Protein AF-A0A6V7IMN9-F1 (afdb_monomer)

Secondary structure (DSSP, 8-state):
-EE-TTS-EE-SSSEEEEEEEEE----TTSHHHHHHHTT-TT---EEEEEEEEEPPPP---------

Structure (mmCIF, N/CA/C/O backbone):
data_AF-A0A6V7IMN9-F1
#
_entry.id   AF-A0A6V7IMN9-F1
#
loop_
_atom_site.group_PDB
_atom_site.id
_atom_site.type_symbol
_atom_site.label_atom_id
_atom_site.label_alt_id
_atom_site.label_comp_id
_atom_site.label_asym_id
_atom_site.label_entity_id
_atom_site.label_seq_id
_atom_site.pdbx_PDB_ins_code
_atom_site.Cartn_x
_atom_site.Cartn_y
_atom_site.Cartn_z
_atom_site.occupancy
_atom_site.B_iso_or_equiv
_atom_site.auth_seq_id
_atom_site.auth_comp_id
_atom_site.auth_asym_id
_atom_site.auth_atom_id
_atom_site.pdbx_PDB_model_num
ATOM 1 N N . VAL A 1 1 ? 6.877 -3.684 0.535 1.00 96.44 1 VAL A N 1
ATOM 2 C CA . VAL A 1 1 ? 8.039 -4.106 1.369 1.00 96.44 1 VAL A CA 1
ATOM 3 C C . VAL A 1 1 ? 7.725 -5.398 2.120 1.00 96.44 1 VAL A C 1
ATOM 5 O O . VAL A 1 1 ? 6.576 -5.825 2.097 1.00 96.44 1 VAL A O 1
ATOM 8 N N . GLY A 1 2 ? 8.720 -6.049 2.723 1.00 97.06 2 GLY A N 1
ATOM 9 C CA . GLY A 1 2 ? 8.550 -7.147 3.682 1.00 97.06 2 GLY A CA 1
ATOM 10 C C . GLY A 1 2 ? 8.687 -6.656 5.128 1.00 97.06 2 GLY A C 1
ATOM 11 O O . GLY A 1 2 ? 9.204 -5.561 5.351 1.00 97.06 2 GLY A O 1
ATOM 12 N N . PHE A 1 3 ? 8.222 -7.458 6.090 1.00 96.69 3 PHE A N 1
ATOM 13 C CA . PHE A 1 3 ? 8.250 -7.153 7.527 1.00 96.69 3 PHE A CA 1
ATOM 14 C C . PHE A 1 3 ? 8.872 -8.325 8.298 1.00 96.69 3 PHE A C 1
ATOM 16 O O . PHE A 1 3 ? 8.373 -9.447 8.231 1.00 96.69 3 PHE A O 1
ATOM 23 N N . GLY A 1 4 ? 9.998 -8.083 8.969 1.00 96.25 4 GLY A N 1
ATOM 24 C CA . GLY A 1 4 ? 10.738 -9.084 9.740 1.00 96.25 4 GLY A CA 1
ATOM 25 C C . GLY A 1 4 ? 10.239 -9.239 11.180 1.00 96.25 4 GLY A C 1
ATOM 26 O O . GLY A 1 4 ? 9.450 -8.434 11.672 1.00 96.25 4 GLY A O 1
ATOM 27 N N . LYS A 1 5 ? 10.757 -10.253 11.888 1.00 94.94 5 LYS A N 1
ATOM 28 C CA . LYS A 1 5 ? 10.374 -10.585 13.278 1.00 94.94 5 LYS A CA 1
ATOM 29 C C . LYS A 1 5 ? 10.513 -9.403 14.250 1.00 94.94 5 LYS A C 1
ATOM 31 O O . LYS A 1 5 ? 9.672 -9.237 15.124 1.00 94.94 5 LYS A O 1
ATOM 36 N N . ASN A 1 6 ? 11.531 -8.564 14.055 1.00 95.81 6 ASN A N 1
ATOM 37 C CA . ASN A 1 6 ? 11.838 -7.414 14.914 1.00 95.81 6 ASN A CA 1
ATOM 38 C C . ASN A 1 6 ? 11.276 -6.092 14.364 1.00 95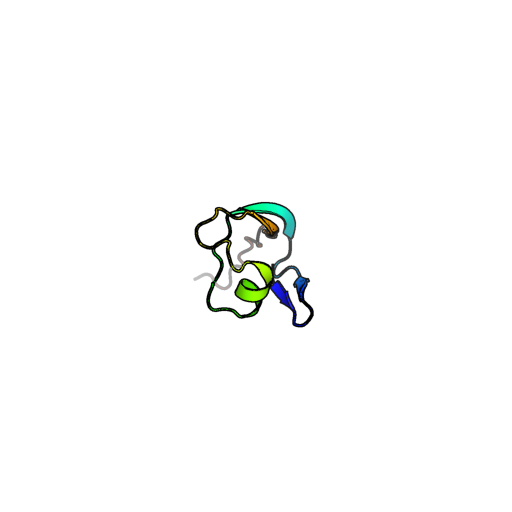.81 6 ASN A C 1
ATOM 40 O O . ASN A 1 6 ? 11.853 -5.032 14.582 1.00 95.81 6 ASN A O 1
ATOM 44 N N . ALA A 1 7 ? 10.189 -6.154 13.591 1.00 92.12 7 ALA A N 1
ATOM 45 C CA . ALA A 1 7 ? 9.588 -5.007 12.911 1.00 92.12 7 ALA A CA 1
ATOM 46 C C . ALA A 1 7 ? 10.503 -4.276 11.907 1.00 92.12 7 ALA A C 1
ATOM 48 O O . ALA A 1 7 ? 10.253 -3.131 11.534 1.00 92.12 7 ALA A O 1
ATOM 49 N N . THR A 1 8 ? 11.544 -4.953 11.422 1.00 97.19 8 THR A N 1
ATOM 50 C CA . THR A 1 8 ? 12.439 -4.443 10.379 1.00 97.19 8 THR A CA 1
ATOM 51 C C . THR A 1 8 ? 11.764 -4.506 9.011 1.00 97.19 8 THR A C 1
ATOM 53 O O . THR A 1 8 ? 11.208 -5.541 8.635 1.00 97.19 8 THR A O 1
ATOM 56 N N . LEU A 1 9 ? 11.848 -3.420 8.243 1.00 97.38 9 LEU A N 1
ATOM 57 C CA . LEU A 1 9 ? 11.399 -3.384 6.853 1.00 97.38 9 LEU A CA 1
ATOM 58 C C . LEU A 1 9 ? 12.546 -3.733 5.908 1.00 97.38 9 LEU A C 1
ATOM 60 O O . LEU A 1 9 ? 13.665 -3.261 6.083 1.00 97.38 9 LEU A O 1
ATOM 64 N N . TYR A 1 10 ? 12.249 -4.520 4.877 1.00 97.44 10 TYR A N 1
ATOM 65 C CA . TYR A 1 10 ? 13.196 -4.828 3.806 1.00 97.44 10 TYR A CA 1
ATOM 66 C C . TYR A 1 10 ? 12.511 -4.798 2.437 1.00 97.44 10 TYR A C 1
ATOM 68 O O . TYR A 1 10 ? 11.300 -5.024 2.306 1.00 97.44 10 TYR A O 1
ATOM 76 N N . ALA A 1 11 ? 13.276 -4.489 1.394 1.00 97.44 11 ALA A N 1
ATOM 77 C CA . ALA A 1 11 ? 12.780 -4.524 0.025 1.00 97.44 11 ALA A CA 1
ATOM 78 C C . ALA A 1 11 ? 12.620 -5.984 -0.432 1.00 97.44 11 ALA A C 1
ATOM 80 O O . ALA A 1 11 ? 13.531 -6.790 -0.273 1.00 97.44 11 ALA A O 1
ATOM 81 N N . ARG A 1 12 ? 11.452 -6.333 -0.991 1.00 96.81 12 ARG A N 1
ATOM 82 C CA . ARG A 1 12 ? 11.207 -7.676 -1.561 1.00 96.81 12 ARG A CA 1
ATOM 83 C C . ARG A 1 12 ? 11.656 -7.795 -3.017 1.00 96.81 12 ARG A C 1
ATOM 85 O O . ARG A 1 12 ? 11.798 -8.899 -3.518 1.00 96.81 12 ARG A O 1
ATOM 92 N N . VAL A 1 13 ? 11.828 -6.657 -3.681 1.00 96.50 13 VAL A N 1
ATOM 93 C CA . VAL A 1 13 ? 12.252 -6.523 -5.075 1.00 96.50 13 VAL A CA 1
ATOM 94 C C . VAL A 1 13 ? 13.243 -5.371 -5.158 1.00 96.50 13 VAL A C 1
ATOM 96 O O . VAL A 1 13 ? 13.192 -4.457 -4.331 1.00 96.50 13 VAL A O 1
ATOM 99 N N . ARG A 1 14 ? 14.140 -5.407 -6.142 1.00 96.25 14 ARG A N 1
ATOM 100 C CA . 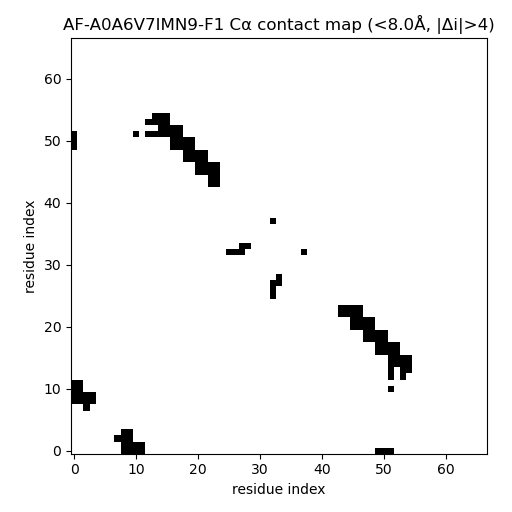ARG A 1 14 ? 15.043 -4.292 -6.434 1.00 96.25 14 ARG A CA 1
ATOM 101 C C . ARG A 1 14 ? 14.253 -3.149 -7.072 1.00 96.25 14 ARG A C 1
ATOM 103 O O . ARG A 1 14 ? 13.420 -3.390 -7.944 1.00 96.25 14 ARG A O 1
ATOM 110 N N . GLY A 1 15 ? 14.488 -1.918 -6.629 1.00 96.56 15 GLY A N 1
ATOM 111 C CA . GLY A 1 15 ? 13.714 -0.778 -7.100 1.00 96.56 15 GLY A CA 1
ATOM 112 C C . GLY A 1 15 ? 13.932 0.504 -6.309 1.00 96.56 15 GLY A C 1
ATOM 113 O O . GLY A 1 15 ? 14.695 0.543 -5.342 1.00 96.56 15 GLY A O 1
ATOM 114 N N . LYS A 1 16 ? 13.213 1.555 -6.706 1.00 97.81 16 LYS A N 1
ATOM 115 C CA . LYS A 1 16 ? 13.214 2.854 -6.025 1.00 97.81 16 LYS A CA 1
ATOM 116 C C . LYS A 1 16 ? 12.280 2.816 -4.818 1.00 97.81 16 LYS A C 1
ATOM 118 O O . LYS A 1 16 ? 11.105 2.475 -4.952 1.00 97.81 16 LYS A O 1
ATOM 123 N N . VAL A 1 17 ? 12.784 3.210 -3.651 1.00 98.06 17 VAL A N 1
ATOM 124 C CA . VAL A 1 17 ? 11.964 3.356 -2.441 1.00 98.06 17 VAL A CA 1
ATOM 125 C C . VAL A 1 17 ? 11.154 4.647 -2.517 1.00 98.06 17 VAL A C 1
ATOM 127 O O . VAL A 1 17 ? 11.686 5.704 -2.855 1.00 98.06 17 VAL A O 1
ATOM 130 N N . VAL A 1 18 ? 9.870 4.560 -2.178 1.00 98.19 18 VAL A N 1
ATOM 131 C CA . VAL A 1 18 ? 8.964 5.708 -2.075 1.00 98.19 18 VAL A CA 1
ATOM 132 C C . VAL A 1 18 ? 8.178 5.614 -0.774 1.00 98.19 18 VAL A C 1
ATOM 134 O O . VAL A 1 18 ? 7.793 4.524 -0.350 1.00 98.19 18 VAL A O 1
ATOM 137 N N . VAL A 1 19 ? 7.943 6.765 -0.143 1.00 98.19 19 VAL A N 1
ATOM 138 C CA . VAL A 1 19 ? 7.107 6.883 1.054 1.00 98.19 19 VAL A CA 1
ATOM 139 C C . VAL A 1 19 ? 5.830 7.629 0.696 1.00 98.19 19 VAL A C 1
ATOM 141 O O . VAL A 1 19 ? 5.879 8.714 0.124 1.00 98.19 19 VAL A O 1
ATOM 144 N N . THR A 1 20 ? 4.696 7.049 1.056 1.00 98.38 20 THR A N 1
ATOM 145 C CA . THR A 1 20 ? 3.348 7.583 0.821 1.00 98.38 20 THR A CA 1
ATOM 146 C C . THR A 1 20 ? 2.593 7.662 2.141 1.00 98.38 20 THR A C 1
ATOM 148 O O . THR A 1 20 ? 2.962 7.005 3.114 1.00 98.38 20 THR A O 1
ATOM 151 N N . CYS A 1 21 ? 1.537 8.472 2.202 1.00 98.38 21 CYS A N 1
ATOM 152 C CA . CYS A 1 21 ? 0.598 8.482 3.320 1.00 98.38 21 CYS A CA 1
ATOM 153 C C . CYS A 1 21 ? -0.730 7.906 2.830 1.00 98.38 21 CYS A C 1
ATOM 155 O O . CYS A 1 21 ? -1.364 8.488 1.954 1.00 98.38 21 CYS A O 1
ATOM 157 N N . GLU A 1 22 ? -1.125 6.752 3.356 1.00 98.12 22 GLU A N 1
ATOM 158 C CA . GLU A 1 22 ? -2.253 5.976 2.835 1.00 98.12 22 GLU A CA 1
ATOM 159 C C . GLU A 1 22 ? -3.266 5.694 3.942 1.00 98.12 22 GLU A C 1
ATOM 161 O O . GLU A 1 22 ? -2.899 5.543 5.115 1.00 98.12 22 GLU A O 1
ATOM 166 N N . LYS A 1 23 ? -4.548 5.633 3.566 1.00 97.62 23 LYS A N 1
ATOM 167 C CA . LYS A 1 23 ? -5.624 5.224 4.472 1.00 97.62 23 LYS A CA 1
ATOM 168 C C . LYS A 1 23 ? -5.422 3.756 4.841 1.00 97.62 23 LYS A C 1
ATOM 170 O O . LYS A 1 23 ? -5.173 2.934 3.964 1.00 97.62 23 LYS A O 1
ATOM 175 N N . VAL A 1 24 ? -5.541 3.425 6.124 1.00 96.38 24 VAL A N 1
ATOM 176 C CA . VAL A 1 24 ? -5.361 2.044 6.596 1.00 96.38 24 VAL A CA 1
ATOM 177 C C . VAL A 1 24 ? -6.673 1.306 6.791 1.00 96.38 24 VAL A C 1
ATOM 179 O O . VAL A 1 24 ? -7.641 1.867 7.300 1.00 96.38 24 VAL A O 1
ATOM 182 N N . ASP A 1 25 ? -6.649 0.017 6.460 1.00 95.06 25 ASP A N 1
ATOM 183 C CA . ASP A 1 25 ? -7.654 -0.960 6.866 1.00 95.06 25 ASP A CA 1
ATOM 184 C C . ASP A 1 25 ? -7.083 -1.830 7.998 1.00 95.06 25 ASP A C 1
ATOM 186 O O . ASP A 1 25 ? -6.238 -2.710 7.792 1.00 95.06 25 ASP A O 1
ATOM 190 N N . LEU A 1 26 ? -7.452 -1.496 9.237 1.00 95.44 26 LEU A N 1
ATOM 191 C CA . LEU A 1 26 ? -6.913 -2.134 10.433 1.00 95.44 26 LEU A CA 1
ATOM 192 C C . LEU A 1 26 ? -7.724 -3.382 10.797 1.00 95.44 26 LEU A C 1
ATOM 194 O O . LEU A 1 26 ? -8.938 -3.340 10.967 1.00 95.44 26 LEU A O 1
ATOM 198 N N . LYS A 1 27 ? -7.028 -4.498 11.036 1.00 95.12 27 LYS A N 1
ATOM 199 C CA . LYS A 1 27 ? -7.648 -5.728 11.549 1.00 95.12 27 LYS A CA 1
ATOM 200 C C . LYS A 1 27 ? -7.900 -5.610 13.057 1.00 95.12 27 LYS A C 1
ATOM 202 O O . LYS A 1 27 ? -7.062 -6.034 13.853 1.00 95.12 27 LYS A O 1
ATOM 207 N N . TRP A 1 28 ? -9.055 -5.062 13.439 1.00 95.19 28 TRP A N 1
ATOM 208 C CA . TRP A 1 28 ? -9.440 -4.737 14.827 1.00 95.19 28 TRP A CA 1
ATOM 209 C C . TRP A 1 2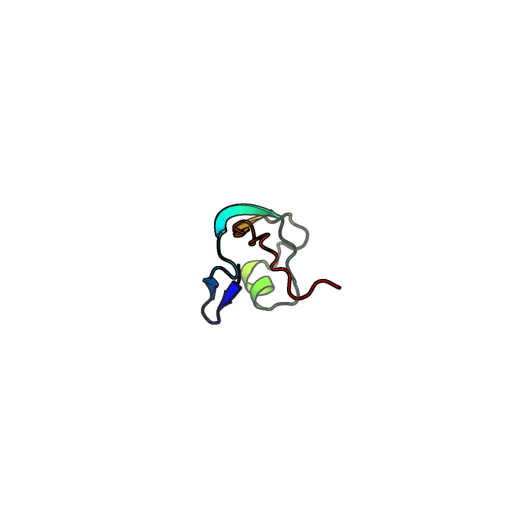8 ? -9.388 -5.901 15.826 1.0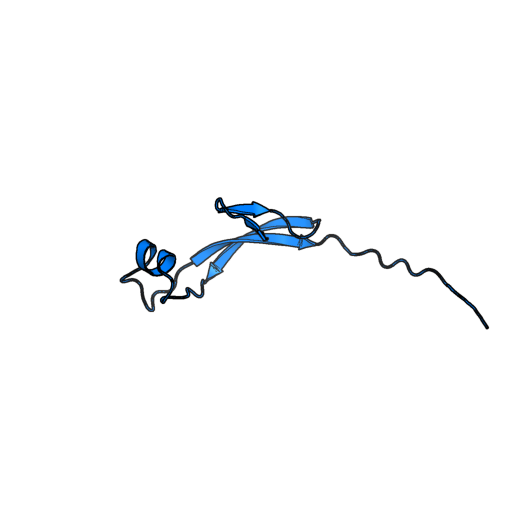0 95.19 28 TRP A C 1
ATOM 211 O O . TRP A 1 28 ? -9.213 -5.674 17.016 1.00 95.19 28 TRP A O 1
ATOM 221 N N . HIS A 1 29 ? -9.468 -7.153 15.372 1.00 94.69 29 HIS A N 1
ATOM 222 C CA . HIS A 1 29 ? -9.335 -8.326 16.246 1.00 94.69 29 HIS A CA 1
ATOM 223 C C . HIS A 1 29 ? -7.881 -8.630 16.664 1.00 94.69 29 HIS A C 1
ATOM 225 O O . HIS A 1 29 ? -7.643 -9.513 17.485 1.00 94.69 29 HIS A O 1
ATOM 231 N N . LYS A 1 30 ? -6.871 -7.978 16.069 1.00 95.44 30 LYS A N 1
ATOM 232 C CA . LYS A 1 30 ? -5.459 -8.225 16.399 1.00 95.44 30 LYS A CA 1
ATOM 233 C C . LYS A 1 30 ? -5.064 -7.442 17.651 1.00 95.44 30 LYS A C 1
ATOM 235 O O . LYS A 1 30 ? -5.206 -6.224 17.681 1.00 95.44 30 LYS A O 1
ATOM 240 N N . ALA A 1 31 ? -4.442 -8.121 18.617 1.00 96.19 31 ALA A N 1
ATOM 241 C CA . ALA A 1 31 ? -4.016 -7.530 19.891 1.00 96.19 31 ALA A CA 1
ATOM 242 C C . ALA A 1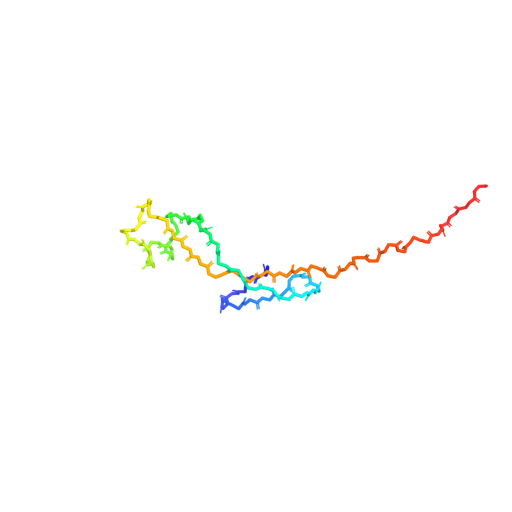 31 ? -3.177 -6.245 19.734 1.00 96.19 31 ALA A C 1
ATOM 244 O O . ALA A 1 31 ? -3.366 -5.280 20.466 1.00 96.19 31 ALA A O 1
ATOM 245 N N . TRP A 1 32 ? -2.284 -6.190 18.740 1.00 93.06 32 TRP A N 1
ATOM 246 C CA . TRP A 1 32 ? -1.492 -4.986 18.458 1.00 93.06 32 TRP A CA 1
ATOM 247 C C . TRP A 1 32 ? -2.328 -3.810 17.949 1.00 93.06 32 TRP A C 1
ATOM 249 O O . TRP A 1 32 ? -2.017 -2.666 18.268 1.00 93.06 32 TRP A O 1
ATOM 259 N N . ILE A 1 33 ? -3.380 -4.078 17.172 1.00 95.88 33 ILE A N 1
ATOM 260 C CA . ILE A 1 33 ? -4.290 -3.030 16.713 1.00 95.88 33 ILE A CA 1
ATOM 261 C C . ILE A 1 33 ? -5.094 -2.503 17.893 1.00 95.88 33 ILE A C 1
ATOM 263 O O . ILE A 1 33 ? -5.098 -1.299 18.107 1.00 95.88 33 ILE A O 1
ATOM 267 N N . GLN A 1 34 ? -5.672 -3.385 18.707 1.00 96.38 34 GLN A N 1
ATOM 268 C CA . GLN A 1 34 ? -6.412 -2.986 19.907 1.00 96.38 34 GLN A CA 1
ATOM 269 C C . GLN A 1 34 ? -5.531 -2.159 20.847 1.00 96.38 34 GLN A C 1
ATOM 271 O O . GLN A 1 34 ? -5.894 -1.052 21.224 1.00 96.38 34 GLN A O 1
ATOM 276 N N . ARG A 1 35 ? -4.311 -2.624 21.133 1.00 96.56 35 ARG A N 1
ATOM 277 C CA . ARG A 1 35 ? -3.390 -1.908 22.024 1.00 96.56 35 ARG A CA 1
ATOM 278 C C . ARG A 1 35 ? -3.034 -0.501 21.539 1.00 96.56 35 ARG A C 1
ATOM 280 O O . ARG A 1 35 ? -2.825 0.379 22.363 1.00 96.56 35 ARG A O 1
ATOM 287 N N . CYS A 1 36 ? -2.909 -0.293 20.230 1.00 95.19 36 CYS A N 1
ATOM 288 C CA . CYS A 1 36 ? -2.463 0.989 19.679 1.00 95.19 36 CYS A CA 1
ATOM 289 C C . CYS A 1 36 ? -3.603 1.900 19.200 1.00 95.19 36 CYS A C 1
ATOM 291 O O . CYS A 1 36 ? -3.370 3.091 19.003 1.00 95.19 36 CYS A O 1
ATOM 293 N N . TYR A 1 37 ? -4.795 1.354 18.954 1.00 96.00 37 TYR A N 1
ATOM 294 C CA . TYR A 1 37 ? -5.878 2.052 18.256 1.00 96.00 37 TYR A CA 1
ATOM 295 C C . TYR A 1 37 ? -7.266 1.875 18.885 1.00 96.00 37 TYR A C 1
ATOM 297 O O . TYR A 1 37 ? -8.210 2.423 18.323 1.00 96.00 37 TYR A O 1
ATOM 305 N N . ALA A 1 38 ? -7.421 1.150 20.002 1.00 95.19 38 ALA A N 1
ATOM 306 C CA . ALA A 1 38 ? -8.724 0.994 20.660 1.00 95.19 38 ALA A CA 1
ATOM 307 C C . ALA A 1 38 ? -9.397 2.350 20.933 1.00 95.19 38 ALA A C 1
ATOM 309 O O . ALA A 1 38 ? -8.732 3.319 21.311 1.00 95.19 38 ALA A O 1
ATOM 310 N N . GLY A 1 39 ? -10.713 2.414 20.723 1.00 95.69 39 GLY A N 1
ATOM 311 C CA . GLY A 1 39 ? -11.507 3.640 20.861 1.00 95.69 39 GLY A CA 1
ATOM 312 C C . GLY A 1 39 ? -11.479 4.548 19.628 1.00 95.69 39 GLY A C 1
ATOM 313 O O . GLY A 1 39 ? -12.007 5.659 19.661 1.00 95.69 39 GLY A O 1
ATOM 314 N N . ARG A 1 40 ? -10.842 4.112 18.536 1.00 95.88 40 ARG A N 1
ATOM 315 C CA . ARG A 1 40 ? -10.788 4.838 17.255 1.00 95.88 40 ARG A CA 1
ATOM 316 C C . ARG A 1 40 ? -11.487 4.088 16.127 1.00 95.88 40 ARG A C 1
ATOM 318 O O . ARG A 1 40 ? -11.237 4.365 14.952 1.00 95.88 40 ARG A O 1
ATOM 325 N N . GLU A 1 41 ? -12.334 3.128 16.468 1.00 95.00 41 GLU A N 1
ATOM 326 C CA . GLU A 1 41 ? -13.140 2.368 15.525 1.00 95.00 41 GLU A CA 1
ATOM 327 C C . GLU A 1 41 ? -13.981 3.326 14.665 1.00 95.00 41 GLU A C 1
ATOM 329 O O . GLU A 1 41 ? -14.544 4.306 15.149 1.00 95.00 41 GLU A O 1
ATOM 334 N N . GLY A 1 42 ? -14.012 3.091 13.351 1.00 92.62 42 GLY A N 1
ATOM 335 C CA . GLY A 1 42 ? -14.739 3.938 12.396 1.00 92.62 42 GLY A CA 1
ATOM 336 C C . GLY A 1 42 ? -14.054 5.260 12.018 1.00 92.62 42 GLY A C 1
ATOM 337 O O . GLY A 1 42 ? -14.449 5.880 11.031 1.00 92.62 42 GLY A O 1
ATOM 338 N N . GLN A 1 43 ? -12.996 5.684 12.718 1.00 95.88 43 GLN A N 1
ATOM 339 C CA . GLN A 1 43 ? -12.232 6.868 12.316 1.00 95.88 43 GLN A CA 1
ATOM 340 C C . GLN A 1 43 ? -11.390 6.588 11.068 1.00 95.88 43 GLN A C 1
ATOM 342 O O . GLN A 1 43 ? -10.816 5.511 10.897 1.00 95.88 43 GLN A O 1
ATOM 347 N N . THR A 1 44 ? -11.236 7.600 10.212 1.00 96.50 44 THR A N 1
ATOM 348 C CA . THR A 1 44 ? -10.264 7.523 9.116 1.00 96.50 44 THR A CA 1
ATOM 349 C C . THR A 1 44 ? -8.859 7.728 9.673 1.00 96.50 44 THR A C 1
ATOM 351 O O . THR A 1 44 ? -8.527 8.794 10.188 1.00 96.50 44 THR A O 1
ATOM 354 N N . ILE A 1 45 ? -8.021 6.700 9.553 1.00 97.12 45 ILE A N 1
ATOM 355 C CA . ILE A 1 45 ? -6.629 6.717 10.001 1.00 97.12 45 ILE A CA 1
ATOM 356 C C . ILE A 1 45 ? -5.730 6.629 8.767 1.00 97.12 45 ILE A C 1
ATOM 358 O O . ILE A 1 45 ? -5.948 5.792 7.890 1.00 97.12 45 ILE A O 1
ATOM 362 N N . TYR A 1 46 ? -4.704 7.478 8.719 1.00 97.62 46 TYR A N 1
ATOM 363 C CA . TYR A 1 46 ? -3.659 7.440 7.698 1.00 97.62 46 TYR A CA 1
ATOM 364 C C . TYR A 1 46 ? -2.329 7.015 8.319 1.00 97.62 46 TYR A C 1
ATOM 366 O O . TYR A 1 46 ? -2.000 7.416 9.439 1.00 97.62 46 TYR A O 1
ATOM 374 N N . LYS A 1 47 ? -1.551 6.204 7.599 1.00 97.19 47 LYS A N 1
ATOM 375 C CA . LYS A 1 47 ? -0.192 5.816 8.001 1.00 97.19 47 LYS A CA 1
ATOM 376 C C . LYS A 1 47 ? 0.775 5.967 6.839 1.00 97.19 47 LYS A C 1
ATOM 378 O O . LYS A 1 47 ? 0.412 5.793 5.675 1.00 97.19 47 LYS A O 1
ATOM 383 N N . LYS A 1 48 ? 2.032 6.256 7.181 1.00 97.94 48 LYS A N 1
ATOM 384 C CA . LYS A 1 48 ? 3.121 6.235 6.210 1.00 97.94 48 LYS A CA 1
ATOM 385 C C . LYS A 1 48 ? 3.409 4.792 5.801 1.00 97.94 48 LYS A C 1
ATOM 387 O O . LYS A 1 48 ? 3.637 3.954 6.674 1.00 97.94 48 LYS A O 1
ATOM 392 N N . HIS A 1 49 ? 3.418 4.527 4.502 1.00 97.88 49 HIS A N 1
ATOM 393 C CA . HIS A 1 49 ? 3.784 3.236 3.931 1.00 97.88 49 HIS A CA 1
ATOM 394 C C . HIS A 1 49 ? 5.061 3.375 3.115 1.00 97.88 49 HIS A C 1
ATOM 396 O O . HIS A 1 49 ? 5.300 4.389 2.461 1.00 97.88 49 HIS A O 1
ATOM 402 N N . PHE A 1 50 ? 5.896 2.342 3.192 1.00 98.12 50 PHE A N 1
ATOM 403 C CA . PHE A 1 50 ? 7.102 2.228 2.388 1.00 98.12 50 PHE A CA 1
ATOM 404 C C . PHE A 1 50 ? 6.814 1.289 1.227 1.00 98.12 50 PHE A C 1
ATOM 406 O O . PHE A 1 50 ? 6.498 0.111 1.417 1.00 98.12 50 PHE A O 1
ATOM 413 N N . ASN A 1 51 ? 6.964 1.814 0.023 1.00 98.12 51 ASN A N 1
ATOM 414 C CA . ASN A 1 51 ? 6.747 1.105 -1.222 1.00 98.12 51 ASN A CA 1
ATOM 415 C C . ASN A 1 51 ? 8.066 0.997 -1.988 1.00 98.12 51 ASN A C 1
ATOM 417 O O . ASN A 1 51 ? 8.997 1.775 -1.775 1.00 98.12 51 ASN A O 1
ATOM 421 N N . VAL A 1 52 ? 8.154 0.001 -2.865 1.00 98.31 52 VAL A N 1
ATOM 422 C CA . VAL A 1 52 ? 9.287 -0.158 -3.781 1.00 98.31 52 VAL A CA 1
ATOM 423 C C . VAL A 1 52 ? 8.711 -0.210 -5.184 1.00 98.31 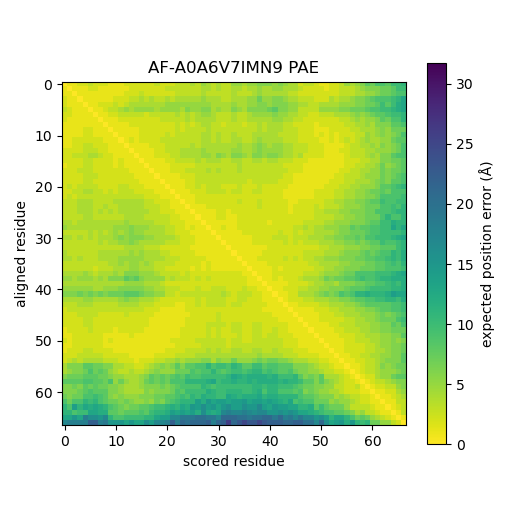52 VAL A C 1
ATOM 425 O O . VAL A 1 52 ? 7.958 -1.133 -5.487 1.00 98.31 52 VAL A O 1
ATOM 428 N N . ILE A 1 53 ? 9.042 0.779 -6.012 1.00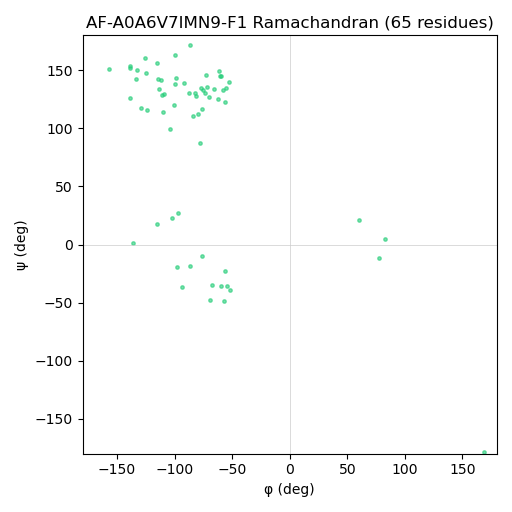 97.75 53 ILE A N 1
ATOM 429 C CA . ILE A 1 53 ? 8.736 0.766 -7.444 1.00 97.75 53 ILE A CA 1
ATOM 430 C C . ILE A 1 53 ? 9.796 -0.124 -8.101 1.00 97.75 53 ILE A C 1
ATOM 432 O O . ILE A 1 53 ? 10.969 0.264 -8.066 1.00 97.75 53 ILE A O 1
ATOM 436 N N . PRO A 1 54 ? 9.433 -1.307 -8.634 1.00 97.69 54 PRO A N 1
ATOM 437 C CA . PRO A 1 54 ? 10.410 -2.244 -9.175 1.00 97.69 54 PRO A CA 1
ATOM 438 C C . PRO A 1 54 ? 11.199 -1.625 -10.329 1.00 97.69 54 PRO A C 1
ATOM 440 O O . PRO A 1 54 ? 10.652 -0.862 -11.126 1.00 97.69 54 PRO A O 1
ATOM 443 N N . GLU A 1 55 ? 12.475 -1.982 -10.443 1.00 95.88 55 GLU A N 1
ATOM 444 C CA . GLU A 1 55 ? 13.188 -1.782 -11.706 1.00 95.88 55 GLU A CA 1
ATOM 445 C C . GLU A 1 55 ? 12.512 -2.603 -12.812 1.00 95.88 55 GLU A C 1
ATOM 447 O O . GLU A 1 55 ? 11.925 -3.659 -12.554 1.00 95.88 55 GLU A O 1
ATOM 452 N N . LYS A 1 56 ? 12.583 -2.112 -14.055 1.00 93.69 56 LYS A N 1
ATOM 453 C CA . LYS A 1 56 ? 12.032 -2.829 -15.206 1.00 93.69 56 LYS A CA 1
ATOM 454 C C . LYS A 1 56 ? 12.669 -4.221 -15.266 1.00 93.69 56 LYS A C 1
ATOM 456 O O . LYS A 1 56 ? 13.891 -4.342 -15.352 1.00 93.69 56 LYS A O 1
ATOM 461 N N . GLN A 1 57 ? 11.835 -5.259 -15.234 1.00 89.81 57 GLN A N 1
ATOM 462 C CA . GLN A 1 57 ? 12.293 -6.629 -15.445 1.00 89.81 57 GLN A CA 1
ATOM 463 C C . GLN A 1 57 ? 12.930 -6.738 -16.834 1.00 89.81 57 GLN A C 1
ATOM 465 O O . GLN A 1 57 ? 12.481 -6.088 -17.780 1.00 89.81 57 GLN A O 1
ATOM 470 N N . HIS A 1 58 ? 13.970 -7.563 -16.969 1.00 89.00 58 HIS A N 1
ATOM 471 C CA . HIS A 1 58 ? 14.550 -7.810 -18.283 1.00 89.00 58 HIS A CA 1
ATOM 472 C C . HIS A 1 58 ? 13.485 -8.367 -19.242 1.00 89.00 58 HIS A C 1
ATOM 474 O O . HIS A 1 58 ? 12.765 -9.309 -18.927 1.00 89.00 58 HIS A O 1
ATOM 480 N N . ASP A 1 59 ? 13.433 -7.806 -20.438 1.00 91.75 59 ASP A N 1
ATOM 481 C CA . ASP A 1 59 ? 12.592 -8.210 -21.569 1.00 91.75 59 ASP A CA 1
ATOM 482 C C . ASP A 1 59 ? 13.405 -8.991 -22.616 1.00 91.75 59 ASP A C 1
ATOM 484 O O . ASP A 1 59 ? 13.062 -9.061 -23.792 1.00 91.75 59 ASP A O 1
ATOM 488 N N . ARG A 1 60 ? 14.523 -9.582 -22.181 1.00 92.38 60 ARG A N 1
ATOM 489 C CA . ARG A 1 60 ? 15.429 -10.352 -23.033 1.00 92.38 60 ARG A CA 1
ATOM 490 C C . ARG A 1 60 ? 14.930 -11.781 -23.159 1.00 92.38 60 ARG A C 1
ATOM 492 O O . ARG A 1 60 ? 15.026 -12.555 -22.206 1.00 92.38 60 ARG A O 1
ATOM 499 N N . PHE A 1 61 ? 14.473 -12.126 -24.351 1.00 93.31 61 PHE A N 1
ATOM 500 C CA . PHE A 1 61 ? 14.153 -13.493 -24.733 1.00 93.31 61 PHE A CA 1
ATOM 501 C C . PHE A 1 61 ? 15.322 -14.065 -25.534 1.00 93.31 61 PHE A C 1
ATOM 503 O O . PHE A 1 61 ? 15.922 -13.368 -26.351 1.00 93.31 61 PHE A O 1
ATOM 510 N N . LYS A 1 62 ? 15.676 -15.324 -25.275 1.00 91.94 62 LYS A N 1
ATOM 511 C CA . LYS A 1 62 ? 16.653 -16.063 -26.079 1.00 91.94 62 LYS A CA 1
ATOM 512 C C . LYS A 1 62 ? 15.895 -17.117 -26.864 1.00 91.94 62 LYS A C 1
ATOM 514 O O . LYS A 1 62 ? 15.111 -17.855 -26.273 1.00 91.94 62 LYS A O 1
ATOM 519 N N . LEU A 1 63 ? 16.125 -17.162 -28.172 1.00 92.69 63 LEU A N 1
ATOM 520 C CA . LEU A 1 63 ? 15.626 -18.244 -29.006 1.00 92.69 63 LEU A CA 1
ATOM 521 C C . LEU A 1 63 ? 16.258 -19.551 -28.520 1.00 92.69 63 LEU A C 1
ATOM 523 O O . LEU A 1 63 ? 17.479 -19.623 -28.381 1.00 92.69 63 LEU A O 1
ATOM 527 N N . VAL A 1 64 ? 15.422 -20.536 -28.207 1.00 94.31 64 VAL A N 1
ATOM 528 C CA . VAL A 1 64 ? 15.880 -21.856 -27.756 1.00 94.31 64 VAL A CA 1
ATOM 529 C C . VAL A 1 64 ? 15.980 -22.821 -28.935 1.00 94.31 64 VAL A C 1
ATOM 531 O O . VAL A 1 64 ? 16.912 -23.613 -28.973 1.00 94.31 64 VAL A O 1
ATOM 534 N N . ASP A 1 65 ? 15.063 -22.717 -29.897 1.00 91.44 65 ASP A N 1
ATOM 535 C CA . ASP A 1 65 ? 14.985 -23.591 -31.066 1.00 91.44 65 ASP A CA 1
ATOM 536 C C . ASP A 1 65 ? 14.243 -22.888 -32.216 1.00 91.44 65 ASP A C 1
ATOM 538 O O . ASP A 1 65 ? 13.392 -22.028 -31.961 1.00 91.44 65 ASP A O 1
ATOM 542 N N . ALA A 1 66 ? 14.568 -23.237 -33.460 1.00 86.38 66 ALA A N 1
ATOM 543 C CA . ALA A 1 66 ? 13.858 -22.806 -34.663 1.00 86.38 66 ALA A CA 1
ATOM 544 C C . ALA A 1 66 ? 13.739 -23.989 -35.631 1.00 86.38 66 ALA A C 1
ATOM 546 O O . ALA A 1 66 ? 14.748 -24.606 -35.965 1.00 86.38 66 ALA A O 1
ATOM 547 N N . ILE A 1 67 ? 12.500 -24.273 -36.045 1.00 80.44 67 ILE A N 1
ATOM 548 C CA . ILE A 1 67 ? 12.131 -25.358 -36.969 1.00 80.44 67 ILE A CA 1
ATOM 549 C C . ILE A 1 67 ? 12.530 -24.997 -38.399 1.00 80.44 67 ILE A C 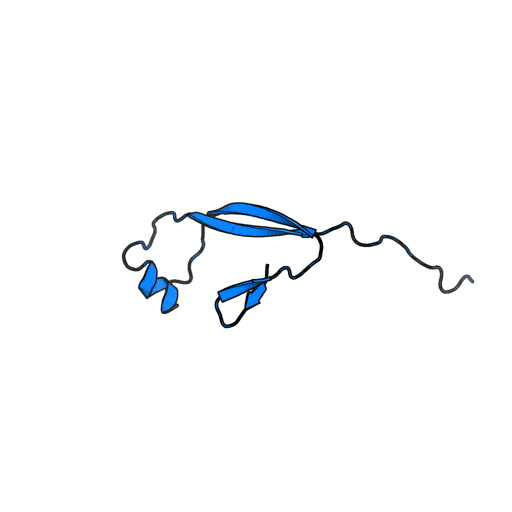1
ATOM 551 O O . ILE A 1 67 ? 12.239 -23.845 -38.803 1.00 80.44 67 ILE A O 1
#

Sequence (67 aa):
VGFGKNATLYARVRGKVVVTCEKVDLKWHKAWIQRCYAGREGQTIYKKHFNVIPEKQHDRFKLVDAI

Foldseek 3Di:
DDADPVRDDDDPADADKDKDKDWDDDPCVDPVCCVVPPPCPPPTDIDIDIDGDHDDDDPDDDDPDDD

Radius of gyration: 19.48 Å; Cα contacts (8 Å, |Δi|>4): 68; chains: 1; bounding box: 31×34×59 Å

Organism: NCBI:txid1563983

Nearest PDB structures (foldseek):
  6zu5-assembly1_SAA  TM=3.334E-01  e=7.729E+00  Paranosema locustae
  6rm3-assembly1_SAA  TM=3.179E-01  e=9.408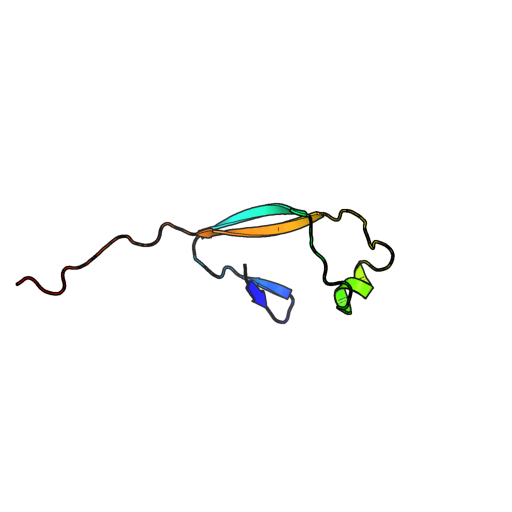E+00  Vairimorpha necatrix

Mean predicted aligned error: 4.38 Å

pLDDT: mean 95.43, std 3.04, range [80.44, 98.38]

Solvent-accessible surface area (backbone atoms only — not comparable to full-atom values): 4614 Å² total; per-residue (Å²): 89,43,78,45,97,84,74,44,76,44,76,81,59,69,51,54,79,46,77,48,80,41,79,64,89,75,64,67,89,39,68,70,45,37,77,75,46,65,95,47,80,92,58,92,48,71,44,79,43,66,42,59,52,62,56,83,74,87,86,81,80,77,89,88,80,83,134